Protein AF-A0AA42ZDI4-F1 (afdb_monomer_lite)

pLDDT: mean 83.87, std 12.95, range [36.19, 96.31]

Foldseek 3Di:
DCPDCPPQVADLVVLQVVLVVVLCCLLPVVLVVLLVVLVVCLVPPQLAQQPPPCLVVLLVVLVVVLVVLLVVLQVLLVVLLLAQQDQDPVCLRVSSSVSSNVSSVVSSNSLSVQLVSLNVSCNNGVDSVSSCVSSVSSVVSSVSSRDDPVNVSVSSVVNVVCVVVPVHHDD

Sequence (171 aa):
MSLFSDDFGVDLHRILAKSLYFALVVNVLLPAVGLYLCHYLATNHFPPNRIGDSANPLFYVFAVLTVAQGGLAWWYRRKLLDRPMIKSMDTIQEDLRMGLLRASRPISLLVAAISLYGYIYFALTGRFRATLILVVFSFVAYQVVRPRLGSLGKLVKRQKQMAELGEPKQD

Radius of gyration: 20.03 Å; chains: 1; bounding box: 54×24×55 Å

Structure (mmCIF, N/CA/C/O backbone):
data_AF-A0AA42ZDI4-F1
#
_entry.id   AF-A0AA42ZDI4-F1
#
loop_
_atom_site.group_PDB
_atom_site.id
_atom_site.type_symbol
_atom_site.label_atom_id
_atom_site.label_alt_id
_atom_site.label_comp_id
_atom_site.label_asym_id
_atom_site.label_entity_id
_atom_site.label_seq_id
_atom_site.pdbx_PDB_ins_code
_atom_site.Cartn_x
_atom_site.Cartn_y
_atom_site.Cartn_z
_atom_site.occupancy
_atom_site.B_iso_or_equiv
_atom_site.auth_seq_id
_atom_site.auth_comp_id
_atom_site.auth_asym_id
_atom_site.auth_atom_id
_atom_site.pdbx_PDB_model_num
ATOM 1 N N . MET A 1 1 ? -32.726 2.394 4.699 1.00 36.88 1 MET A N 1
ATOM 2 C CA . MET A 1 1 ? -32.529 0.933 4.813 1.00 36.88 1 MET A CA 1
ATOM 3 C C . MET A 1 1 ? -31.269 0.691 5.637 1.00 36.88 1 MET A C 1
ATOM 5 O O . MET A 1 1 ? -30.170 0.636 5.101 1.00 36.88 1 MET A O 1
ATOM 9 N N . SER A 1 2 ? -31.434 0.702 6.958 1.00 36.19 2 SER A N 1
ATOM 10 C CA . SER A 1 2 ? -30.388 0.773 7.982 1.00 36.19 2 SER A CA 1
ATOM 11 C C . SER A 1 2 ? -30.294 -0.553 8.741 1.00 36.19 2 SER A C 1
ATOM 13 O O . SER A 1 2 ? -30.680 -0.664 9.892 1.00 36.19 2 SER A O 1
ATOM 15 N N . LEU A 1 3 ? -29.785 -1.600 8.093 1.00 43.31 3 LEU A N 1
ATOM 16 C CA . LEU A 1 3 ? -29.712 -2.937 8.707 1.00 43.31 3 LEU A CA 1
ATOM 17 C C . LEU A 1 3 ? -28.570 -3.110 9.732 1.00 43.31 3 LEU A C 1
ATOM 19 O O . LEU A 1 3 ? -28.368 -4.209 10.228 1.00 43.31 3 LEU A O 1
ATOM 23 N N . PHE A 1 4 ? -27.804 -2.055 10.045 1.00 49.22 4 PHE A N 1
ATOM 24 C CA . PHE A 1 4 ? -26.634 -2.147 10.935 1.00 49.22 4 PHE A CA 1
ATOM 25 C C . PHE A 1 4 ? -26.466 -0.988 11.933 1.00 49.22 4 PHE A C 1
ATOM 27 O O . PHE A 1 4 ? -25.558 -1.063 12.759 1.00 49.22 4 PHE A O 1
ATOM 34 N N . SER A 1 5 ? -27.282 0.073 11.874 1.00 48.59 5 SER A N 1
ATOM 35 C CA . SER A 1 5 ? -27.186 1.191 12.833 1.00 48.59 5 SER A CA 1
ATOM 36 C C . SER A 1 5 ? -27.857 0.882 14.169 1.00 48.59 5 SER A C 1
ATOM 38 O O . SER A 1 5 ? -27.379 1.343 15.205 1.00 48.59 5 SER A O 1
ATOM 40 N N . ASP A 1 6 ? -28.923 0.079 14.154 1.00 48.12 6 ASP A N 1
ATOM 41 C CA . ASP A 1 6 ? -29.860 0.039 15.282 1.00 48.12 6 ASP A CA 1
ATOM 42 C C . ASP A 1 6 ? -29.495 -1.007 16.345 1.00 48.12 6 ASP A C 1
ATOM 44 O O . ASP A 1 6 ? -29.760 -0.783 17.520 1.00 48.12 6 ASP A O 1
ATOM 48 N N . ASP A 1 7 ? -28.775 -2.079 15.995 1.00 53.44 7 ASP A N 1
ATOM 49 C CA . ASP A 1 7 ? -28.419 -3.140 16.960 1.00 53.44 7 ASP A CA 1
ATOM 50 C C . ASP A 1 7 ? -27.309 -2.743 17.954 1.00 53.44 7 ASP A C 1
ATOM 52 O O . ASP A 1 7 ? -27.102 -3.409 18.969 1.00 53.44 7 ASP A O 1
ATOM 56 N N . PHE A 1 8 ? -26.549 -1.677 17.674 1.00 52.28 8 PHE A N 1
ATOM 57 C CA . PHE A 1 8 ? -25.378 -1.322 18.487 1.00 52.28 8 PHE A CA 1
ATOM 58 C C . PHE A 1 8 ? -25.293 0.146 18.906 1.00 52.28 8 PHE A C 1
ATOM 60 O O . PHE A 1 8 ? -24.405 0.450 19.704 1.00 52.28 8 PHE A O 1
ATOM 67 N N . GLY A 1 9 ? -26.150 1.036 18.389 1.00 59.47 9 GLY A N 1
ATOM 68 C CA . GLY A 1 9 ? -26.081 2.482 18.652 1.00 59.47 9 GLY A CA 1
ATOM 69 C C . GLY A 1 9 ? -24.811 3.158 18.113 1.00 59.47 9 GLY A C 1
ATOM 70 O O . GLY A 1 9 ? -24.474 4.265 18.520 1.00 59.47 9 GLY A O 1
ATOM 71 N N . VAL A 1 10 ? -24.071 2.487 17.221 1.00 62.00 10 VAL A N 1
ATOM 72 C CA . VAL A 1 10 ? -22.774 2.941 16.705 1.00 62.00 10 VAL A CA 1
ATOM 73 C C . VAL A 1 10 ? -22.873 3.181 15.203 1.00 62.00 10 VAL A C 1
ATOM 75 O O . VAL A 1 10 ? -23.192 2.278 14.434 1.00 62.00 10 VAL A O 1
ATOM 78 N N . ASP A 1 11 ? -22.508 4.383 14.759 1.00 74.31 11 ASP A N 1
ATOM 79 C CA . ASP A 1 11 ? -22.409 4.704 13.334 1.00 74.31 11 ASP A CA 1
ATOM 80 C C . ASP A 1 11 ? -21.111 4.124 12.735 1.00 74.31 11 ASP A C 1
ATOM 82 O O . ASP A 1 11 ? -20.057 4.773 12.684 1.00 74.31 11 ASP A O 1
ATOM 86 N N . LEU A 1 12 ? -21.183 2.865 12.283 1.00 71.06 12 LEU A N 1
ATOM 87 C CA . LEU A 1 12 ? -20.065 2.166 11.641 1.00 71.06 12 LEU A CA 1
ATOM 88 C C . LEU A 1 12 ? -19.553 2.896 10.390 1.00 71.06 12 LEU A C 1
ATOM 90 O O . LEU A 1 12 ? -18.354 2.830 10.101 1.00 71.06 12 LEU A O 1
ATOM 94 N N . HIS A 1 13 ? -20.421 3.586 9.645 1.00 76.25 13 HIS A N 1
ATOM 95 C CA . HIS A 1 13 ? -20.027 4.283 8.421 1.00 76.25 13 HIS A CA 1
ATOM 96 C C . HIS A 1 13 ? -19.088 5.442 8.737 1.00 76.25 13 HIS A C 1
ATOM 98 O O . HIS A 1 13 ? -18.026 5.568 8.118 1.00 76.25 13 HIS A O 1
ATOM 104 N N . ARG A 1 14 ? -19.426 6.242 9.751 1.00 76.06 14 ARG A N 1
ATOM 105 C CA . ARG A 1 14 ? -18.603 7.375 10.188 1.00 76.06 14 ARG A CA 1
ATOM 106 C C . ARG A 1 14 ? -17.251 6.939 10.755 1.00 76.06 14 ARG A C 1
ATOM 108 O O . ARG A 1 14 ? -16.241 7.606 10.514 1.00 76.06 14 ARG A O 1
ATOM 115 N N . ILE A 1 15 ? -17.210 5.807 11.460 1.00 74.00 15 ILE A N 1
ATOM 116 C CA . ILE A 1 15 ? -15.964 5.215 11.973 1.00 74.00 15 ILE A CA 1
ATOM 117 C C . ILE A 1 15 ? -15.057 4.767 10.823 1.00 74.00 15 ILE A C 1
ATOM 119 O O . ILE A 1 15 ? -13.862 5.078 10.791 1.00 74.00 15 ILE A O 1
ATOM 123 N N . LEU A 1 16 ? -15.638 4.048 9.865 1.00 78.62 16 LEU A N 1
ATOM 124 C CA . LEU A 1 16 ? -14.930 3.461 8.738 1.00 78.62 16 LEU A CA 1
ATOM 125 C C . LEU A 1 16 ? -14.383 4.533 7.784 1.00 78.62 16 LEU A C 1
ATOM 127 O O . LEU A 1 16 ? -13.263 4.395 7.285 1.00 78.62 16 LEU A O 1
ATOM 131 N N . ALA A 1 17 ? -15.150 5.601 7.54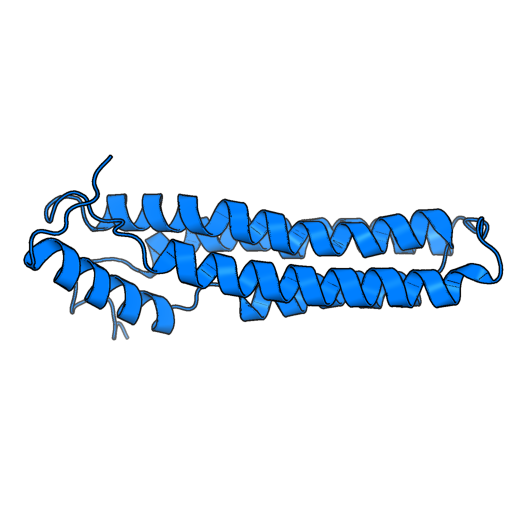8 1.00 83.12 17 ALA A N 1
ATOM 132 C CA . ALA A 1 17 ? -14.851 6.624 6.551 1.00 83.12 17 ALA A CA 1
ATOM 133 C C . ALA A 1 17 ? -13.420 7.160 6.677 1.00 83.12 17 ALA A C 1
ATOM 135 O O . ALA A 1 17 ? -12.651 7.100 5.722 1.00 83.12 17 ALA A O 1
ATOM 136 N N . LYS A 1 18 ? -13.011 7.608 7.872 1.00 82.31 18 LYS A N 1
ATOM 137 C CA . LYS A 1 18 ? -11.688 8.226 8.073 1.00 82.31 18 LYS A CA 1
ATOM 138 C C . LYS A 1 18 ? -10.532 7.256 7.794 1.00 82.31 18 LYS A C 1
ATOM 140 O O . LYS A 1 18 ? -9.531 7.656 7.204 1.00 82.31 18 LYS A O 1
ATOM 145 N N . SER A 1 19 ? -10.675 5.990 8.194 1.00 83.88 19 SER A N 1
ATOM 146 C CA . SER A 1 19 ? -9.676 4.944 7.927 1.00 83.88 19 SER A CA 1
ATOM 147 C C . SER A 1 19 ? -9.592 4.632 6.432 1.00 83.88 19 SER A C 1
ATOM 149 O O . SER A 1 19 ? -8.498 4.553 5.874 1.00 83.88 19 SER A O 1
ATOM 151 N N . LEU A 1 20 ? -10.743 4.543 5.762 1.00 85.62 20 LEU A N 1
ATOM 152 C CA . LEU A 1 20 ? -10.803 4.286 4.329 1.00 85.62 20 LEU A CA 1
ATOM 153 C C . LEU A 1 20 ? -10.257 5.425 3.480 1.00 85.62 20 LEU A C 1
ATOM 155 O O . LEU A 1 20 ? -9.537 5.142 2.530 1.00 85.62 20 LEU A O 1
ATOM 159 N N . TYR A 1 21 ? -10.573 6.682 3.800 1.00 88.25 21 TYR A N 1
ATOM 160 C CA . TYR A 1 21 ? -10.042 7.828 3.060 1.00 88.25 21 TYR A CA 1
ATOM 161 C C . TYR A 1 21 ? -8.519 7.872 3.140 1.00 88.25 21 TYR A C 1
ATOM 163 O O . TYR A 1 21 ? -7.859 8.014 2.114 1.00 88.25 21 TYR A O 1
ATOM 171 N N . PHE A 1 22 ? -7.954 7.665 4.335 1.00 88.81 22 PHE A N 1
ATOM 172 C CA . PHE A 1 22 ? -6.504 7.573 4.499 1.00 88.81 22 PHE A CA 1
ATOM 173 C C . PHE A 1 22 ? -5.914 6.447 3.646 1.00 88.81 22 PHE A C 1
ATOM 175 O O . PHE A 1 22 ? -4.980 6.666 2.876 1.00 88.81 22 PHE A O 1
ATOM 182 N N . ALA A 1 23 ? -6.483 5.246 3.749 1.00 88.88 23 ALA A N 1
ATOM 183 C CA . ALA A 1 23 ? -5.965 4.092 3.037 1.00 88.88 23 ALA A CA 1
ATOM 184 C C . ALA A 1 23 ? -6.106 4.233 1.513 1.00 88.88 23 ALA A C 1
ATOM 186 O O . ALA A 1 23 ? -5.201 3.825 0.791 1.00 88.88 23 ALA A O 1
ATOM 187 N N . LEU A 1 24 ? -7.178 4.866 1.027 1.00 91.31 24 LEU A N 1
ATOM 188 C CA . LEU A 1 24 ? -7.389 5.174 -0.388 1.00 91.31 24 LEU A CA 1
ATOM 189 C C . LEU A 1 24 ? -6.360 6.183 -0.900 1.00 91.31 24 LEU A C 1
ATOM 191 O O . LEU A 1 24 ? -5.745 5.948 -1.933 1.00 91.31 24 LEU A O 1
ATOM 195 N N . VAL A 1 25 ? -6.112 7.274 -0.175 1.00 93.25 25 VAL A N 1
ATOM 196 C CA . VAL A 1 25 ? -5.081 8.241 -0.580 1.00 93.25 25 VAL A CA 1
ATOM 197 C C . VAL A 1 25 ? -3.716 7.558 -0.672 1.00 93.25 25 VAL A C 1
ATOM 199 O O . VAL A 1 25 ? -3.016 7.696 -1.671 1.00 93.25 25 VAL A O 1
ATOM 202 N N . VAL A 1 26 ? -3.365 6.766 0.339 1.00 93.88 26 VAL A N 1
ATOM 203 C CA . VAL A 1 26 ? -2.027 6.180 0.465 1.00 93.88 26 VAL A CA 1
ATOM 204 C C . VAL A 1 26 ? -1.794 4.986 -0.466 1.00 93.88 26 VAL A C 1
ATOM 206 O O . VAL A 1 26 ? -0.700 4.846 -0.998 1.00 93.88 26 VAL A O 1
ATOM 209 N N . ASN A 1 27 ? -2.800 4.137 -0.693 1.00 94.25 27 ASN A N 1
ATOM 210 C CA . ASN A 1 27 ? -2.656 2.904 -1.483 1.00 94.25 27 ASN A CA 1
ATOM 211 C C . ASN A 1 27 ? -3.225 3.002 -2.897 1.00 94.25 27 ASN A C 1
ATOM 213 O O . ASN A 1 27 ? -2.998 2.091 -3.688 1.00 94.25 27 ASN A O 1
ATOM 217 N N . VAL A 1 28 ? -3.982 4.058 -3.207 1.00 93.19 28 VAL A N 1
ATOM 218 C CA . VAL A 1 28 ? -4.603 4.231 -4.526 1.00 93.19 28 VAL A CA 1
ATOM 219 C C . VAL A 1 28 ? -4.122 5.507 -5.192 1.00 93.19 28 VAL A C 1
ATOM 221 O O . VAL A 1 28 ? -3.497 5.441 -6.247 1.00 93.19 28 VAL A O 1
ATOM 224 N N . LEU A 1 29 ? -4.374 6.662 -4.572 1.00 95.25 29 LEU A N 1
ATOM 225 C CA . LEU A 1 29 ? -4.079 7.951 -5.196 1.00 95.25 29 LEU A CA 1
ATOM 226 C C . LEU A 1 29 ? -2.571 8.173 -5.357 1.00 95.25 29 LEU A C 1
ATOM 228 O O . LEU A 1 29 ? -2.118 8.467 -6.460 1.00 95.25 29 LEU A O 1
ATOM 232 N N . LEU A 1 30 ? -1.791 7.988 -4.286 1.00 94.81 30 LEU A N 1
ATOM 233 C CA . LEU A 1 30 ? -0.335 8.134 -4.336 1.00 94.81 30 LEU A CA 1
ATOM 234 C C . LEU A 1 30 ? 0.295 7.178 -5.365 1.00 94.81 30 LEU A C 1
ATOM 236 O O . LEU A 1 30 ? 1.057 7.657 -6.208 1.00 94.81 30 LEU A O 1
ATOM 240 N N . PRO A 1 31 ? -0.046 5.872 -5.390 1.00 95.44 31 PRO A N 1
ATOM 241 C CA . PRO A 1 31 ? 0.500 4.995 -6.408 1.00 95.44 31 PRO A CA 1
ATOM 242 C C . PRO A 1 31 ? 0.060 5.318 -7.840 1.00 95.44 31 PRO A C 1
ATOM 244 O O . PRO A 1 31 ? 0.845 5.185 -8.773 1.00 95.44 31 PRO A O 1
ATOM 247 N N . ALA A 1 32 ? -1.175 5.782 -8.036 1.00 95.69 32 ALA A N 1
ATOM 248 C CA . ALA A 1 32 ? -1.641 6.207 -9.354 1.00 95.69 32 ALA A CA 1
ATOM 249 C C . ALA A 1 32 ? -0.852 7.419 -9.874 1.00 95.69 32 ALA A C 1
ATOM 251 O O . ALA A 1 32 ? -0.429 7.424 -11.029 1.00 95.69 32 ALA A O 1
ATOM 252 N N . VAL A 1 33 ? -0.593 8.411 -9.014 1.00 96.31 33 VAL A N 1
ATOM 253 C CA . VAL A 1 33 ? 0.255 9.565 -9.354 1.00 96.31 33 VAL A CA 1
ATOM 254 C C . VAL A 1 33 ? 1.681 9.109 -9.674 1.00 96.31 33 VAL A C 1
ATOM 256 O O . VAL A 1 33 ? 2.244 9.532 -10.680 1.00 96.31 33 VAL A O 1
ATOM 259 N N . GLY A 1 34 ? 2.251 8.197 -8.879 1.00 95.19 34 GLY A N 1
ATOM 260 C CA . GLY A 1 34 ? 3.574 7.625 -9.144 1.00 95.19 34 GLY A CA 1
ATOM 261 C C . GLY A 1 34 ? 3.652 6.901 -10.492 1.00 95.19 34 GLY A C 1
ATOM 262 O O . GLY A 1 34 ? 4.576 7.135 -11.269 1.00 95.19 34 GLY A O 1
ATOM 263 N N . LEU A 1 35 ? 2.650 6.082 -10.821 1.00 95.94 35 LEU A N 1
ATOM 264 C CA . LEU A 1 35 ? 2.555 5.423 -12.126 1.00 95.94 35 LEU A CA 1
ATOM 265 C C . LEU A 1 35 ? 2.422 6.414 -13.276 1.00 95.94 35 LEU A C 1
ATOM 267 O O . LEU A 1 35 ? 3.059 6.216 -14.308 1.00 95.94 35 LEU A O 1
ATOM 271 N N . TYR A 1 36 ? 1.623 7.467 -13.108 1.00 95.88 36 TYR A N 1
ATOM 272 C CA . TYR A 1 36 ? 1.505 8.523 -14.107 1.00 95.88 36 TYR A CA 1
ATOM 273 C C . TYR A 1 36 ? 2.861 9.187 -14.371 1.00 95.88 36 TYR A C 1
ATOM 275 O O . TYR A 1 36 ? 3.241 9.353 -15.527 1.00 95.88 36 TYR A O 1
ATOM 283 N N . LEU A 1 37 ? 3.636 9.482 -13.322 1.00 94.56 37 LEU A N 1
ATOM 284 C CA . LEU A 1 37 ? 4.992 10.015 -13.466 1.00 94.56 37 LEU A CA 1
ATOM 285 C C . LEU A 1 37 ? 5.921 9.028 -14.184 1.00 94.56 37 LEU A C 1
ATOM 287 O O . LEU A 1 37 ? 6.633 9.429 -15.100 1.00 94.56 37 LEU A O 1
ATOM 291 N N . CYS A 1 38 ? 5.891 7.737 -13.836 1.00 93.81 38 CYS A N 1
ATOM 292 C CA . CYS A 1 38 ? 6.664 6.719 -14.552 1.00 93.81 38 CYS A CA 1
ATOM 293 C C . CYS A 1 38 ? 6.263 6.621 -16.029 1.00 93.81 38 CYS A C 1
ATOM 295 O O . CYS A 1 38 ? 7.130 6.477 -16.885 1.00 93.81 38 CYS A O 1
ATOM 297 N N . HIS A 1 39 ? 4.970 6.719 -16.337 1.00 93.94 39 HIS A N 1
ATOM 298 C CA . HIS A 1 39 ? 4.475 6.701 -17.709 1.00 93.94 39 HIS A CA 1
ATOM 299 C C . HIS A 1 39 ? 4.941 7.933 -18.489 1.00 93.94 39 HIS A C 1
ATOM 301 O O . HIS A 1 39 ? 5.498 7.800 -19.575 1.00 93.94 39 HIS A O 1
ATOM 307 N N . TYR A 1 40 ? 4.770 9.124 -17.912 1.00 93.94 40 TYR A N 1
ATOM 308 C CA . TYR A 1 40 ? 5.228 10.379 -18.500 1.00 93.94 40 TYR A CA 1
ATOM 309 C C . TYR A 1 40 ? 6.732 10.347 -18.777 1.00 93.94 40 TYR A C 1
ATOM 311 O O . TYR A 1 40 ? 7.171 10.742 -19.857 1.00 93.94 40 TYR A O 1
ATOM 319 N N . LEU A 1 41 ? 7.515 9.847 -17.815 1.00 92.19 41 LEU A N 1
ATOM 320 C CA . LEU A 1 41 ? 8.948 9.675 -17.985 1.00 92.19 41 LEU A CA 1
ATOM 321 C C . LEU A 1 41 ? 9.245 8.676 -19.091 1.00 92.19 41 LEU A C 1
ATOM 323 O O . LEU A 1 41 ? 10.002 9.047 -19.961 1.00 92.19 41 LEU A O 1
ATOM 327 N N . ALA A 1 42 ? 8.627 7.493 -19.117 1.00 89.25 42 ALA A N 1
ATOM 328 C CA . ALA A 1 42 ? 8.867 6.478 -20.147 1.00 89.25 42 ALA A CA 1
ATOM 329 C C . ALA A 1 42 ? 8.554 6.951 -21.578 1.00 89.25 42 ALA A C 1
ATOM 331 O O . ALA A 1 42 ? 9.160 6.457 -22.525 1.00 89.25 42 ALA A O 1
ATOM 332 N N . THR A 1 43 ? 7.595 7.867 -21.738 1.00 88.44 43 THR A N 1
ATOM 333 C CA . THR A 1 43 ? 7.190 8.398 -23.048 1.00 88.44 43 THR A CA 1
ATOM 334 C C . THR A 1 43 ? 8.076 9.558 -23.502 1.00 88.44 43 THR A C 1
ATOM 336 O O . THR A 1 43 ? 8.426 9.633 -24.675 1.00 88.44 43 THR A O 1
ATOM 339 N N . ASN A 1 44 ? 8.444 10.466 -22.591 1.00 87.44 44 ASN A N 1
ATOM 340 C CA . ASN A 1 44 ? 9.182 11.689 -22.940 1.00 87.44 44 ASN A CA 1
ATOM 341 C C . ASN A 1 44 ? 10.699 11.565 -22.768 1.00 87.44 44 ASN A C 1
ATOM 343 O O . ASN A 1 44 ? 11.452 12.364 -23.313 1.00 87.44 44 ASN A O 1
ATOM 347 N N . HIS A 1 45 ? 11.153 10.600 -21.976 1.00 76.69 45 HIS A N 1
ATOM 348 C CA . HIS A 1 45 ? 12.554 10.297 -21.732 1.00 76.69 45 HIS A CA 1
ATOM 349 C C . HIS A 1 45 ? 12.726 8.778 -21.863 1.00 76.69 45 HIS A C 1
ATOM 351 O O . HIS A 1 45 ? 11.898 8.008 -21.400 1.00 76.69 45 HIS A O 1
ATOM 357 N N . PHE A 1 46 ? 13.803 8.299 -22.478 1.00 69.56 46 PHE A N 1
ATOM 358 C CA . PHE A 1 46 ? 14.129 6.873 -22.409 1.00 69.56 46 PHE A CA 1
ATOM 359 C C . PHE A 1 46 ? 15.048 6.656 -21.204 1.00 69.56 46 PHE A C 1
ATOM 361 O O . PHE A 1 46 ? 16.258 6.840 -21.350 1.00 69.56 46 PHE A O 1
ATOM 368 N N . PRO A 1 47 ? 14.533 6.321 -19.998 1.00 74.69 47 PRO A N 1
ATOM 369 C CA . PRO A 1 47 ? 15.403 5.950 -18.894 1.00 74.69 47 PRO A CA 1
ATOM 370 C C . PRO A 1 47 ? 16.242 4.741 -19.333 1.00 74.69 47 PRO A C 1
ATOM 372 O O . PRO A 1 47 ? 15.675 3.699 -19.676 1.00 74.69 47 PRO A O 1
ATOM 375 N N . PRO A 1 48 ? 17.580 4.864 -19.371 1.00 78.25 48 PRO A N 1
ATOM 376 C CA . PRO A 1 48 ? 18.431 3.785 -19.841 1.00 78.25 48 PRO A CA 1
ATOM 377 C C . PRO A 1 48 ? 18.330 2.599 -18.882 1.00 78.25 48 PRO A C 1
ATOM 379 O O . PRO A 1 48 ? 18.305 2.776 -17.662 1.00 78.25 48 PRO A O 1
ATOM 382 N N . ASN A 1 49 ? 18.299 1.382 -19.426 1.00 84.38 49 ASN A N 1
ATOM 383 C CA . ASN A 1 49 ? 18.350 0.171 -18.614 1.00 84.38 49 ASN A CA 1
ATOM 384 C C . ASN A 1 49 ? 19.744 0.041 -17.984 1.00 84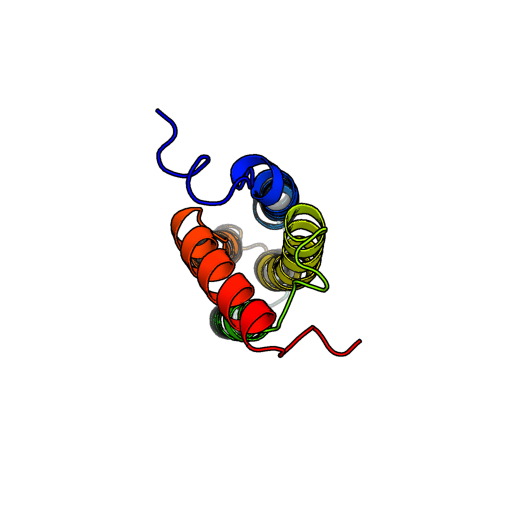.38 49 ASN A C 1
ATOM 386 O O . ASN A 1 49 ? 20.685 -0.404 -18.639 1.00 84.38 49 ASN A O 1
ATOM 390 N N . ARG A 1 50 ? 19.871 0.414 -16.707 1.00 85.38 50 ARG A N 1
ATOM 391 C CA . ARG A 1 50 ? 21.160 0.441 -15.997 1.00 85.38 50 ARG A CA 1
ATOM 392 C C . ARG A 1 50 ? 21.674 -0.945 -15.624 1.00 85.38 50 ARG A C 1
ATOM 394 O O . ARG A 1 50 ? 22.845 -1.077 -15.297 1.00 85.38 50 ARG A O 1
ATOM 401 N N . ILE A 1 51 ? 20.807 -1.958 -15.639 1.00 86.62 51 ILE A N 1
ATOM 402 C CA . ILE A 1 51 ? 21.129 -3.307 -15.148 1.00 86.62 51 ILE A CA 1
ATOM 403 C C . ILE A 1 51 ? 21.169 -4.351 -16.277 1.00 86.62 51 ILE A C 1
ATOM 405 O O . ILE A 1 51 ? 21.409 -5.529 -16.019 1.00 86.62 51 ILE A O 1
ATOM 409 N N . GLY A 1 52 ? 20.945 -3.939 -17.530 1.00 87.56 52 GLY A N 1
ATOM 410 C CA . GLY A 1 52 ? 21.057 -4.815 -18.698 1.00 87.56 52 GLY A CA 1
ATOM 411 C C . GLY A 1 52 ? 20.202 -6.081 -18.568 1.00 87.56 52 GLY A C 1
ATOM 412 O O . GLY A 1 52 ? 18.988 -6.002 -18.340 1.00 87.56 52 GLY A O 1
ATOM 413 N N . ASP A 1 53 ? 20.848 -7.239 -18.683 1.00 87.88 53 ASP A N 1
ATOM 414 C CA . ASP A 1 53 ? 20.208 -8.561 -18.689 1.00 87.88 53 ASP A CA 1
ATOM 415 C C . ASP A 1 53 ? 19.641 -8.976 -17.324 1.00 87.88 53 ASP A C 1
ATOM 417 O O . ASP A 1 53 ? 18.663 -9.727 -17.240 1.00 87.88 53 ASP A O 1
ATOM 421 N N . SER A 1 54 ? 20.163 -8.403 -16.237 1.00 90.69 54 SER A N 1
ATOM 422 C CA . SER A 1 54 ? 19.692 -8.676 -14.874 1.00 90.69 54 SER A CA 1
ATOM 423 C C . SER A 1 54 ? 18.321 -8.055 -14.566 1.00 90.69 54 SER A C 1
ATOM 425 O O . SER A 1 54 ? 17.751 -8.298 -13.502 1.00 90.69 54 SER A O 1
ATOM 427 N N . ALA A 1 55 ? 17.731 -7.296 -15.496 1.00 89.44 55 ALA A N 1
ATOM 428 C CA . ALA A 1 55 ? 16.389 -6.733 -15.344 1.00 89.44 55 ALA A CA 1
ATOM 429 C C . ALA A 1 55 ? 15.291 -7.806 -15.181 1.00 89.44 55 ALA A C 1
ATOM 431 O O . ALA A 1 55 ? 14.286 -7.557 -14.511 1.00 89.44 55 ALA A O 1
ATOM 432 N N . ASN A 1 56 ? 15.463 -8.991 -15.779 1.00 91.88 56 ASN A N 1
ATOM 433 C CA . ASN A 1 56 ? 14.527 -10.113 -15.641 1.00 91.88 56 ASN A CA 1
ATOM 434 C C . ASN A 1 56 ? 14.601 -10.780 -14.255 1.00 91.88 56 ASN A C 1
ATOM 436 O O . ASN A 1 56 ? 13.572 -10.827 -13.580 1.00 91.88 56 ASN A O 1
ATOM 440 N N . PRO A 1 57 ? 15.766 -11.265 -13.777 1.00 93.88 57 PRO A N 1
ATOM 441 C CA . PRO A 1 57 ? 15.855 -11.855 -12.442 1.00 93.88 57 PRO A CA 1
ATOM 442 C C . PRO A 1 57 ? 15.479 -10.856 -11.341 1.00 93.88 57 PRO A C 1
ATOM 444 O O . PRO A 1 57 ? 14.783 -11.229 -10.398 1.00 93.88 57 PRO A O 1
ATOM 447 N N . LEU A 1 58 ? 15.832 -9.572 -11.488 1.00 93.12 58 LEU A N 1
ATOM 448 C CA . LEU A 1 58 ? 15.450 -8.540 -10.520 1.00 93.12 58 LEU A CA 1
ATOM 449 C C . LEU A 1 58 ? 13.927 -8.374 -10.397 1.00 93.12 58 LEU A C 1
ATOM 451 O O . LEU A 1 58 ? 13.418 -8.167 -9.296 1.00 93.12 58 LEU A O 1
ATOM 455 N N . PHE A 1 59 ? 13.189 -8.498 -11.506 1.00 94.12 59 PHE A N 1
ATOM 456 C CA . PHE A 1 59 ? 11.728 -8.457 -11.471 1.00 94.12 59 PHE A CA 1
ATOM 457 C C . PHE A 1 59 ? 11.162 -9.575 -10.591 1.00 94.12 59 PHE A C 1
ATOM 459 O O . PHE A 1 59 ? 10.309 -9.310 -9.747 1.00 94.12 59 PHE A O 1
ATOM 466 N N . TYR A 1 60 ? 11.661 -10.805 -10.743 1.00 95.00 60 TYR A N 1
ATOM 467 C CA . TYR A 1 60 ? 11.208 -11.938 -9.935 1.00 95.00 60 TYR A CA 1
ATOM 468 C C . TYR A 1 60 ? 11.548 -11.767 -8.453 1.00 95.00 60 TYR A C 1
ATOM 470 O O . TYR A 1 60 ? 10.715 -12.081 -7.606 1.00 95.00 60 TYR A O 1
ATOM 478 N N . VAL A 1 61 ? 12.715 -11.200 -8.130 1.00 95.62 61 VAL A N 1
ATOM 479 C CA . VAL A 1 61 ? 13.071 -10.857 -6.744 1.00 95.62 61 VAL A CA 1
ATOM 480 C C . VAL A 1 61 ? 12.046 -9.885 -6.152 1.00 95.62 61 VAL A C 1
ATOM 482 O O . VAL A 1 61 ? 11.490 -10.150 -5.086 1.00 95.62 61 VAL A O 1
ATOM 485 N N . PHE A 1 62 ? 11.724 -8.796 -6.856 1.00 95.75 62 PHE A N 1
ATOM 486 C CA . PHE A 1 62 ? 10.711 -7.848 -6.383 1.00 95.75 62 PHE A CA 1
ATOM 487 C C . PHE A 1 62 ? 9.303 -8.434 -6.345 1.00 95.75 62 PHE A C 1
ATOM 489 O O . PHE A 1 62 ? 8.546 -8.106 -5.433 1.00 95.75 62 PHE A O 1
ATOM 496 N N . ALA A 1 63 ? 8.949 -9.322 -7.272 1.00 93.88 63 ALA A N 1
ATOM 497 C CA . ALA A 1 63 ? 7.671 -10.021 -7.249 1.00 93.88 63 ALA A CA 1
ATOM 498 C C . ALA A 1 63 ? 7.537 -10.907 -5.997 1.00 93.88 63 ALA A C 1
ATOM 500 O O . ALA A 1 63 ? 6.523 -10.836 -5.303 1.00 93.88 63 ALA A O 1
ATOM 501 N N . VAL A 1 64 ? 8.571 -11.679 -5.647 1.00 96.19 64 VAL A N 1
ATOM 502 C CA . VAL A 1 64 ? 8.578 -12.510 -4.429 1.00 96.19 64 VAL A CA 1
ATOM 503 C C . VAL A 1 64 ? 8.482 -11.645 -3.172 1.00 96.19 64 VAL A C 1
ATOM 505 O O . VAL A 1 64 ? 7.657 -11.924 -2.302 1.00 96.19 64 VAL A O 1
ATOM 508 N N . LEU A 1 65 ? 9.261 -10.561 -3.093 1.00 94.94 65 LEU A N 1
ATOM 509 C CA . LEU A 1 65 ? 9.205 -9.619 -1.967 1.00 94.94 65 LEU A CA 1
ATOM 510 C C . LEU A 1 65 ? 7.820 -8.979 -1.822 1.00 94.94 65 LEU A C 1
ATOM 512 O O . LEU A 1 65 ? 7.296 -8.865 -0.717 1.00 94.94 65 LEU A O 1
ATOM 516 N N . THR A 1 66 ? 7.198 -8.631 -2.944 1.00 93.75 66 THR A N 1
ATOM 517 C CA . THR A 1 66 ? 5.853 -8.058 -3.010 1.00 93.75 66 THR A CA 1
ATOM 518 C C . THR A 1 66 ? 4.797 -9.025 -2.463 1.00 93.75 66 THR A C 1
ATOM 520 O O . THR A 1 66 ? 3.962 -8.640 -1.640 1.00 93.75 66 THR A O 1
ATOM 523 N N . VAL A 1 67 ? 4.856 -10.300 -2.860 1.00 94.56 67 VAL A N 1
ATOM 524 C CA . VAL A 1 67 ? 3.959 -11.348 -2.348 1.00 94.56 67 VAL A CA 1
ATOM 525 C C . VAL A 1 67 ? 4.190 -11.582 -0.853 1.00 94.56 67 VAL A C 1
ATOM 527 O O . VAL A 1 67 ? 3.228 -11.609 -0.082 1.00 94.56 67 VAL A O 1
ATOM 530 N N . ALA A 1 68 ? 5.450 -11.690 -0.421 1.00 95.19 68 ALA A N 1
ATOM 531 C CA . ALA A 1 68 ? 5.804 -11.881 0.984 1.00 95.19 68 ALA A CA 1
ATOM 532 C C . ALA A 1 68 ? 5.311 -10.716 1.860 1.00 95.19 68 ALA A C 1
ATOM 534 O O . ALA A 1 68 ? 4.686 -10.936 2.899 1.00 95.19 68 ALA A O 1
ATOM 535 N N . GLN A 1 69 ? 5.509 -9.474 1.414 1.00 94.62 69 GLN A N 1
ATOM 536 C CA . GLN A 1 69 ? 5.050 -8.282 2.123 1.00 94.62 69 GLN A CA 1
ATOM 537 C C . GLN A 1 69 ? 3.518 -8.187 2.164 1.00 94.62 69 GLN A C 1
ATOM 539 O O . GLN A 1 69 ? 2.959 -7.822 3.199 1.00 94.62 69 GLN A O 1
ATOM 544 N N . GLY A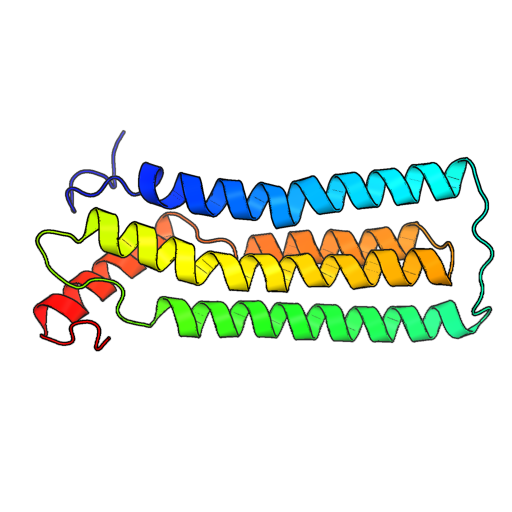 1 70 ? 2.822 -8.581 1.092 1.00 92.75 70 GLY A N 1
ATOM 545 C CA . GLY A 1 70 ? 1.362 -8.704 1.089 1.00 92.75 70 GLY A CA 1
ATOM 546 C C . GLY A 1 70 ? 0.853 -9.726 2.114 1.00 92.75 70 GLY A C 1
ATOM 547 O O . GLY A 1 70 ? -0.086 -9.443 2.863 1.00 92.75 70 GLY A O 1
ATOM 548 N N . GLY A 1 71 ? 1.515 -10.884 2.213 1.00 93.69 71 GLY A N 1
ATOM 549 C CA . GLY A 1 71 ? 1.230 -11.897 3.233 1.00 93.69 71 GLY A CA 1
ATOM 550 C C . GLY A 1 71 ? 1.458 -11.384 4.658 1.00 93.69 71 GLY A C 1
ATOM 551 O O . GLY A 1 71 ? 0.594 -11.547 5.524 1.00 93.69 71 GLY A O 1
ATOM 552 N N . LEU A 1 72 ? 2.572 -10.682 4.890 1.00 93.62 72 LEU A N 1
ATOM 553 C CA . LEU A 1 72 ? 2.869 -10.029 6.168 1.00 93.62 72 LEU A CA 1
ATOM 554 C C . LEU A 1 72 ? 1.822 -8.968 6.529 1.00 93.62 72 LEU A C 1
ATOM 556 O O . LEU A 1 72 ? 1.374 -8.931 7.674 1.00 93.62 72 LEU A O 1
ATOM 560 N N . ALA A 1 73 ? 1.377 -8.148 5.570 1.00 92.50 73 ALA A N 1
ATOM 561 C CA . ALA A 1 73 ? 0.321 -7.154 5.778 1.00 92.50 73 ALA A CA 1
ATOM 562 C C . ALA A 1 73 ? -0.980 -7.800 6.266 1.00 92.50 73 ALA A C 1
ATOM 564 O O . ALA A 1 73 ? -1.621 -7.324 7.208 1.00 92.50 73 ALA A O 1
ATOM 565 N N . TRP A 1 74 ? -1.362 -8.905 5.625 1.00 91.69 74 TRP A N 1
ATOM 566 C CA . TRP A 1 74 ? -2.561 -9.654 5.967 1.00 91.69 74 TRP A CA 1
ATOM 567 C C . TRP A 1 74 ? -2.464 -10.299 7.355 1.00 91.69 74 TRP A C 1
ATOM 569 O O . TRP A 1 74 ? -3.393 -10.174 8.159 1.00 91.69 74 TRP A O 1
ATOM 579 N N . TRP A 1 75 ? -1.328 -10.922 7.674 1.00 91.75 75 TRP A N 1
ATOM 580 C CA . TRP A 1 75 ? -1.086 -11.496 8.998 1.00 91.75 75 TRP A CA 1
ATOM 581 C C . TRP A 1 75 ? -1.086 -10.426 10.097 1.00 91.75 75 TRP A C 1
ATOM 583 O O . TRP A 1 75 ? -1.767 -10.567 11.117 1.00 91.75 75 TRP A O 1
ATOM 593 N N . TYR A 1 76 ? -0.388 -9.313 9.868 1.00 90.31 76 TYR A N 1
ATOM 594 C CA . TYR A 1 76 ? -0.292 -8.213 10.823 1.00 90.31 76 TYR A CA 1
ATOM 595 C C . TYR A 1 76 ? -1.649 -7.551 11.075 1.00 90.31 76 TYR A C 1
ATOM 597 O O . TYR A 1 76 ? -1.985 -7.230 12.216 1.00 90.31 76 TYR A O 1
ATOM 605 N N . ARG A 1 77 ? -2.485 -7.437 10.033 1.00 89.00 77 ARG A N 1
ATOM 606 C CA . ARG A 1 77 ? -3.879 -7.008 10.175 1.00 89.00 77 ARG A CA 1
ATOM 607 C C . ARG A 1 77 ? -4.645 -7.877 11.156 1.00 89.00 77 ARG A C 1
ATOM 609 O O . ARG A 1 77 ? -5.327 -7.334 12.020 1.00 89.00 77 ARG A O 1
ATOM 616 N N . ARG A 1 78 ? -4.571 -9.201 11.006 1.00 86.75 78 ARG A N 1
ATOM 617 C CA . ARG A 1 78 ? -5.285 -10.132 11.887 1.00 86.75 78 ARG A CA 1
ATOM 618 C C . ARG A 1 78 ? -4.852 -9.919 13.337 1.00 86.75 78 ARG A C 1
ATOM 620 O O . ARG A 1 78 ? -5.689 -9.642 14.186 1.00 86.75 78 ARG A O 1
ATOM 627 N N . LYS A 1 79 ? -3.537 -9.882 13.571 1.00 87.19 79 LYS A N 1
ATOM 628 C CA . LYS A 1 79 ? -2.951 -9.651 14.897 1.00 87.19 79 LYS A CA 1
ATOM 629 C C . LYS A 1 79 ? -3.383 -8.325 15.537 1.00 87.19 79 LYS A C 1
ATOM 631 O O . LYS A 1 79 ? -3.590 -8.279 16.743 1.00 87.19 79 LYS A O 1
ATOM 636 N N . LEU A 1 80 ? -3.489 -7.241 14.764 1.00 85.06 80 LEU A N 1
ATOM 637 C CA . LEU A 1 80 ? -3.884 -5.928 15.288 1.00 85.06 80 LEU A CA 1
ATOM 638 C C . LEU A 1 80 ? -5.386 -5.805 15.557 1.00 85.06 80 LEU A C 1
ATOM 640 O O . LEU A 1 80 ? -5.771 -5.105 16.489 1.00 85.06 80 LEU A O 1
ATOM 644 N N . LEU A 1 81 ? -6.226 -6.454 14.747 1.00 82.19 81 LEU A N 1
ATOM 645 C CA . LEU A 1 81 ? -7.680 -6.440 14.927 1.00 82.19 81 LEU A CA 1
ATOM 646 C C . LEU A 1 81 ? -8.143 -7.333 16.086 1.00 82.19 81 LEU A C 1
ATOM 648 O O . LEU A 1 81 ? -9.200 -7.080 16.655 1.00 82.19 81 LEU A O 1
ATOM 652 N N . ASP A 1 82 ? -7.346 -8.333 16.458 1.00 80.12 82 ASP A N 1
ATOM 653 C CA . ASP A 1 82 ? -7.638 -9.212 17.594 1.00 80.12 82 ASP A CA 1
ATOM 654 C C . ASP A 1 82 ? -7.280 -8.579 18.960 1.00 80.12 82 ASP A C 1
ATOM 656 O O . ASP A 1 82 ? -7.577 -9.163 19.995 1.00 80.12 82 ASP A O 1
ATOM 660 N N . ARG A 1 83 ? -6.669 -7.382 18.999 1.00 81.06 83 ARG A N 1
ATOM 661 C CA . ARG A 1 83 ? -6.352 -6.677 20.258 1.00 81.06 83 ARG A CA 1
ATOM 662 C C . ARG A 1 83 ? -7.554 -5.890 20.796 1.00 81.06 83 ARG A C 1
ATOM 664 O O . ARG A 1 83 ? -8.276 -5.302 19.987 1.00 81.06 83 ARG A O 1
ATOM 671 N N . PRO A 1 84 ? -7.736 -5.788 22.127 1.00 75.25 84 PRO A N 1
ATOM 672 C CA . PRO A 1 84 ? -8.802 -4.983 22.716 1.00 75.25 84 PRO A CA 1
ATOM 673 C C . PRO A 1 84 ? -8.612 -3.497 22.378 1.00 75.25 84 PRO A C 1
ATOM 675 O O . PRO A 1 84 ? -7.541 -2.912 22.570 1.00 75.25 84 PRO A O 1
ATOM 678 N N . MET A 1 85 ? -9.655 -2.889 21.817 1.00 80.69 85 MET A N 1
ATOM 679 C CA . MET A 1 85 ? -9.671 -1.489 21.381 1.00 80.69 85 MET A CA 1
ATOM 680 C C . MET A 1 85 ? -10.523 -0.600 22.285 1.00 80.69 85 MET A C 1
ATOM 682 O O . MET A 1 85 ? -10.258 0.598 22.334 1.00 80.69 85 MET A O 1
ATOM 686 N N . ILE A 1 86 ? -11.503 -1.177 22.983 1.00 76.56 86 ILE A N 1
ATOM 687 C CA . ILE A 1 86 ? -12.461 -0.481 23.851 1.00 76.56 86 ILE A CA 1
ATOM 688 C C . ILE A 1 86 ? -11.876 -0.356 25.264 1.00 76.56 86 ILE A C 1
ATOM 690 O O . ILE A 1 86 ? -11.376 -1.344 25.803 1.00 76.56 86 ILE A O 1
ATOM 694 N N . LYS A 1 87 ? -11.927 0.848 25.854 1.00 70.19 87 LYS A N 1
ATOM 695 C CA . LYS A 1 87 ? -11.536 1.077 27.256 1.00 70.19 87 LYS A CA 1
ATOM 696 C C . LYS A 1 87 ? -12.736 1.073 28.201 1.00 70.19 87 LYS A C 1
ATOM 698 O O . LYS A 1 87 ? -12.642 0.510 29.284 1.00 70.19 87 LYS A O 1
ATOM 703 N N . SER A 1 88 ? -13.844 1.687 27.789 1.00 69.06 88 SER A N 1
ATOM 704 C CA . SER A 1 88 ? -15.092 1.756 28.558 1.00 69.06 88 SER A CA 1
ATOM 705 C C . SER A 1 88 ? -16.312 1.585 27.650 1.00 69.06 88 SER A C 1
ATOM 707 O O . SER A 1 88 ? -16.273 1.922 26.463 1.00 69.06 88 SER A O 1
ATOM 709 N N . MET A 1 89 ? -17.409 1.085 28.226 1.00 70.69 89 MET A N 1
ATOM 710 C CA . MET A 1 89 ? -18.713 0.996 27.561 1.00 70.69 89 MET A CA 1
ATOM 711 C C . MET A 1 89 ? -19.294 2.376 27.213 1.00 70.69 89 MET A C 1
ATOM 713 O O . MET A 1 89 ? -20.022 2.502 26.230 1.00 70.69 89 MET A O 1
ATOM 717 N N . ASP A 1 90 ? -18.897 3.423 27.938 1.00 70.31 90 ASP A N 1
ATOM 718 C CA . ASP A 1 90 ? -19.360 4.793 27.687 1.00 70.31 90 ASP A CA 1
ATOM 719 C C . ASP A 1 90 ? -18.668 5.444 26.474 1.00 70.31 90 ASP A C 1
ATOM 721 O O . ASP A 1 90 ? -19.203 6.366 25.859 1.00 70.31 90 ASP A O 1
ATOM 725 N N . THR A 1 91 ? -17.481 4.956 26.085 1.00 77.44 91 THR A N 1
ATOM 726 C CA . THR A 1 91 ? -16.634 5.540 25.023 1.00 77.44 91 THR A CA 1
ATOM 727 C C . THR A 1 91 ? -16.441 4.633 23.804 1.00 77.44 91 THR A C 1
ATOM 729 O O . THR A 1 91 ? -15.589 4.914 22.957 1.00 77.44 91 THR A O 1
ATOM 732 N N . ILE A 1 92 ? -17.258 3.579 23.652 1.00 75.25 92 ILE A N 1
ATOM 733 C CA . ILE A 1 92 ? -17.119 2.531 22.617 1.00 75.25 92 ILE A CA 1
ATOM 734 C C . ILE A 1 92 ? -16.888 3.104 21.218 1.00 75.25 92 ILE A C 1
ATOM 736 O O . ILE A 1 92 ? -16.002 2.645 20.499 1.00 75.25 92 ILE A O 1
ATOM 740 N N . GLN A 1 93 ? -17.689 4.089 20.805 1.00 74.81 93 GLN A N 1
ATOM 741 C CA . GLN A 1 93 ? -17.639 4.617 19.443 1.00 74.81 93 GLN A CA 1
ATOM 742 C C . GLN A 1 93 ? -16.304 5.310 19.142 1.00 74.81 93 GLN A C 1
ATOM 744 O O . GLN A 1 93 ? -15.722 5.085 18.076 1.00 74.81 93 GLN A O 1
ATOM 749 N N . GLU A 1 94 ? -15.809 6.134 20.066 1.00 80.69 94 GLU A N 1
ATOM 750 C CA . GLU A 1 94 ? -14.567 6.883 19.865 1.00 80.69 94 GLU A CA 1
ATOM 751 C C . GLU A 1 94 ? -13.338 5.983 20.054 1.00 80.69 94 GLU A C 1
ATOM 753 O O . GLU A 1 94 ? -12.406 6.044 19.248 1.00 80.69 94 GLU A O 1
ATOM 758 N N . ASP A 1 95 ? -13.371 5.064 21.021 1.00 81.19 95 ASP A N 1
ATOM 759 C CA . ASP A 1 95 ? -12.310 4.078 21.241 1.00 81.19 95 ASP A CA 1
ATOM 760 C C . ASP A 1 95 ? -12.153 3.133 20.049 1.00 81.19 95 ASP A C 1
ATOM 762 O O . ASP A 1 95 ? -11.042 2.917 19.554 1.00 81.19 95 ASP A O 1
ATOM 766 N N . LEU A 1 96 ? -13.267 2.624 19.518 1.00 79.94 96 LEU A N 1
ATOM 767 C CA . LEU A 1 96 ? -13.263 1.772 18.335 1.00 79.94 96 LEU A CA 1
ATOM 768 C C . LEU A 1 96 ? -12.756 2.538 17.110 1.00 79.94 96 LEU A C 1
ATOM 770 O O . LEU A 1 96 ? -11.975 2.006 16.321 1.00 79.94 96 LEU A O 1
ATOM 774 N N . ARG A 1 97 ? -13.151 3.806 16.957 1.00 82.44 97 ARG A N 1
ATOM 775 C CA . ARG A 1 97 ? -12.679 4.665 15.868 1.00 82.44 97 ARG A CA 1
ATOM 776 C C . ARG A 1 97 ? -11.180 4.905 15.938 1.00 82.44 97 ARG A C 1
ATOM 778 O O . ARG A 1 97 ? -10.481 4.735 14.936 1.00 82.44 97 ARG A O 1
ATOM 785 N N . MET A 1 98 ? -10.678 5.288 17.105 1.00 82.94 98 MET A N 1
ATOM 786 C CA . MET A 1 98 ? -9.260 5.552 17.320 1.00 82.94 98 MET A CA 1
ATOM 787 C C . MET A 1 98 ? -8.429 4.272 17.235 1.00 82.94 98 MET A C 1
ATOM 789 O O . MET A 1 98 ? -7.370 4.278 16.604 1.00 82.94 98 MET A O 1
ATOM 793 N N . GLY A 1 99 ? -8.918 3.163 17.790 1.00 83.19 99 GLY A N 1
ATOM 794 C CA . GLY A 1 99 ? -8.303 1.841 17.695 1.00 83.19 99 GLY A CA 1
ATOM 795 C C . GLY A 1 99 ? -8.201 1.359 16.251 1.00 83.19 99 GLY A C 1
ATOM 796 O O . GLY A 1 99 ? -7.115 0.999 15.793 1.00 83.19 99 GLY A O 1
ATOM 797 N N . LEU A 1 100 ? -9.292 1.461 15.488 1.00 84.38 100 LEU A N 1
ATOM 798 C CA . LEU A 1 100 ? -9.317 1.081 14.078 1.00 84.38 100 LEU A CA 1
ATOM 799 C C . LEU A 1 100 ? -8.386 1.959 13.235 1.00 84.38 100 LEU A C 1
ATOM 801 O O . LEU A 1 100 ? -7.681 1.454 12.361 1.00 84.38 100 LEU A O 1
ATOM 805 N N . LEU A 1 101 ? -8.333 3.267 13.497 1.00 84.94 101 LEU A N 1
ATOM 806 C CA . LEU A 1 101 ? -7.389 4.169 12.831 1.00 84.94 101 LEU A CA 1
ATOM 807 C C . LEU A 1 101 ? -5.934 3.822 13.159 1.00 84.94 101 LEU A C 1
ATOM 809 O O . LEU A 1 101 ? -5.109 3.748 12.247 1.00 84.94 101 LEU A O 1
ATOM 813 N N . ARG A 1 102 ? -5.614 3.573 14.434 1.00 85.81 102 ARG A N 1
ATOM 814 C CA . ARG A 1 102 ? -4.265 3.172 14.865 1.00 85.81 102 ARG A CA 1
ATOM 815 C C . ARG A 1 102 ? -3.847 1.835 14.265 1.00 85.81 102 ARG A C 1
ATOM 817 O O . ARG A 1 102 ? -2.696 1.704 13.874 1.00 85.81 102 ARG A O 1
ATOM 824 N N . ALA A 1 103 ? -4.766 0.879 14.143 1.00 86.38 103 ALA A N 1
ATOM 825 C CA . ALA A 1 103 ? -4.490 -0.411 13.523 1.00 86.38 103 ALA A CA 1
ATOM 826 C C . ALA A 1 103 ? -4.353 -0.304 11.994 1.00 86.38 103 ALA A C 1
ATOM 828 O O . ALA A 1 103 ? -3.437 -0.873 11.410 1.00 86.38 103 ALA A O 1
ATOM 829 N N . SER A 1 104 ? -5.236 0.446 11.330 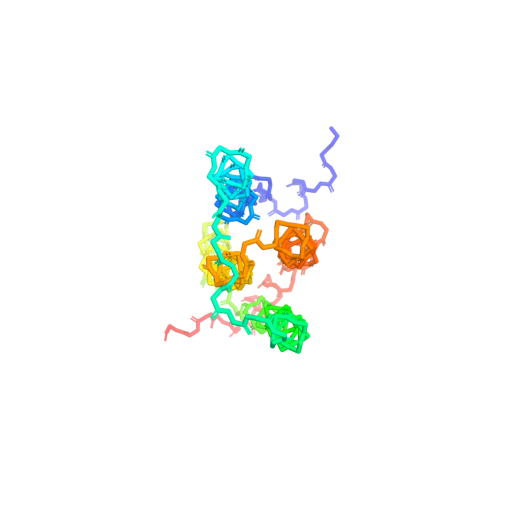1.00 85.31 104 SER A N 1
ATOM 830 C CA . SER A 1 104 ? -5.278 0.529 9.862 1.00 85.31 104 SER A CA 1
ATOM 831 C C . SER A 1 104 ? -4.138 1.338 9.246 1.00 85.31 104 SER A C 1
ATOM 833 O O . SER A 1 104 ? -3.705 1.007 8.143 1.00 85.31 104 SER A O 1
ATOM 835 N N . ARG A 1 105 ? -3.620 2.365 9.932 1.00 88.69 105 ARG A N 1
ATOM 836 C CA . ARG A 1 105 ? -2.492 3.183 9.452 1.00 88.69 105 ARG A CA 1
ATOM 837 C C . ARG A 1 105 ? -1.226 2.381 9.116 1.00 88.69 105 ARG A C 1
ATOM 839 O O . ARG A 1 105 ? -0.811 2.450 7.961 1.00 88.69 105 ARG A O 1
ATOM 846 N N . PRO A 1 106 ? -0.618 1.619 10.048 1.00 89.69 106 PRO A N 1
ATOM 847 C CA . PRO A 1 106 ? 0.612 0.880 9.768 1.00 89.69 106 PRO A CA 1
ATOM 848 C C . PRO A 1 106 ? 0.398 -0.175 8.682 1.00 89.69 106 PRO A C 1
ATOM 850 O O . PRO A 1 106 ? 1.246 -0.342 7.815 1.00 89.69 106 PRO A O 1
ATOM 853 N N . ILE A 1 107 ? -0.769 -0.821 8.668 1.00 91.06 107 ILE A N 1
ATOM 854 C CA . ILE A 1 107 ? -1.137 -1.789 7.633 1.00 91.06 107 ILE A CA 1
ATOM 855 C C . ILE A 1 107 ? -1.200 -1.112 6.256 1.00 91.06 107 ILE A C 1
ATOM 857 O O . ILE A 1 107 ? -0.650 -1.623 5.285 1.00 91.06 107 ILE A O 1
ATOM 861 N N . SER A 1 108 ? -1.842 0.054 6.174 1.00 90.31 108 SER A N 1
ATOM 862 C CA . SER A 1 108 ? -1.978 0.813 4.927 1.00 90.31 108 SER A CA 1
ATOM 863 C C . SER A 1 108 ? -0.627 1.302 4.408 1.00 90.31 108 SER A C 1
ATOM 865 O O . SER A 1 108 ? -0.421 1.318 3.202 1.00 90.31 108 SER A O 1
ATOM 867 N N . LEU A 1 109 ? 0.289 1.688 5.298 1.00 92.69 109 LEU A N 1
ATOM 868 C CA . LEU A 1 109 ? 1.649 2.083 4.925 1.00 92.69 109 LEU A CA 1
ATOM 869 C C . LEU A 1 109 ? 2.476 0.884 4.450 1.00 92.69 109 LEU A C 1
ATOM 871 O O . LEU A 1 109 ? 3.206 0.994 3.470 1.00 92.69 109 LEU A O 1
ATOM 875 N N . LEU A 1 110 ? 2.327 -0.269 5.105 1.00 93.12 110 LEU A N 1
ATOM 876 C CA . LEU A 1 110 ? 3.033 -1.494 4.737 1.00 93.12 110 LEU A CA 1
ATOM 877 C C . LEU A 1 110 ? 2.605 -1.995 3.353 1.00 93.12 110 LEU A C 1
ATOM 879 O O . LEU A 1 110 ? 3.454 -2.415 2.575 1.00 93.12 110 LEU A O 1
ATOM 883 N N . VAL A 1 111 ? 1.314 -1.907 3.020 1.00 92.88 111 VAL A N 1
ATOM 884 C CA . VAL A 1 111 ? 0.825 -2.236 1.673 1.00 92.88 111 VAL A CA 1
ATOM 885 C C . VAL A 1 111 ? 1.280 -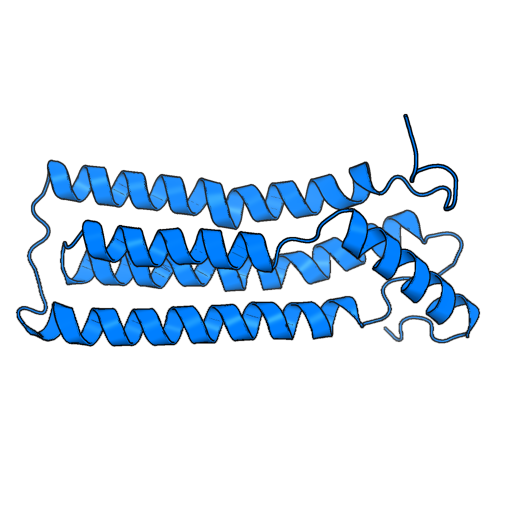1.199 0.647 1.00 92.88 111 VAL A C 1
ATOM 887 O O . VAL A 1 111 ? 1.726 -1.576 -0.433 1.00 92.88 111 VAL A O 1
ATOM 890 N N . ALA A 1 112 ? 1.254 0.093 0.975 1.00 93.62 112 ALA A N 1
ATOM 891 C CA . ALA A 1 112 ? 1.718 1.126 0.052 1.00 93.62 112 ALA A CA 1
ATOM 892 C C . ALA A 1 112 ? 3.215 0.999 -0.257 1.00 93.62 112 ALA A C 1
ATOM 894 O O . ALA A 1 112 ? 3.627 1.257 -1.388 1.00 93.62 112 ALA A O 1
ATOM 895 N N . ALA A 1 113 ? 4.021 0.527 0.698 1.00 94.94 113 ALA A N 1
ATOM 896 C CA . ALA A 1 113 ? 5.441 0.263 0.492 1.00 94.94 113 ALA A CA 1
ATOM 897 C C . ALA A 1 113 ? 5.714 -0.786 -0.604 1.00 94.94 113 ALA A C 1
ATOM 899 O O . ALA A 1 113 ? 6.759 -0.718 -1.240 1.00 94.94 113 ALA A O 1
ATOM 900 N N . ILE A 1 114 ? 4.763 -1.679 -0.909 1.00 94.00 114 ILE A N 1
ATOM 901 C CA . ILE A 1 114 ? 4.875 -2.614 -2.041 1.00 94.00 114 ILE A CA 1
ATOM 902 C C . ILE A 1 114 ? 5.025 -1.852 -3.365 1.00 94.00 114 ILE A C 1
ATOM 904 O O . ILE A 1 114 ? 5.824 -2.232 -4.219 1.00 94.00 114 ILE A O 1
ATOM 908 N N . SER A 1 115 ? 4.301 -0.738 -3.533 1.00 95.81 115 SER A N 1
ATOM 909 C CA . SER A 1 115 ? 4.387 0.069 -4.758 1.00 95.81 115 SER A CA 1
ATOM 910 C C . SER A 1 115 ? 5.786 0.650 -4.994 1.00 95.81 115 SER A C 1
ATOM 912 O O . SER A 1 115 ? 6.181 0.846 -6.145 1.00 95.81 115 SER A O 1
ATOM 914 N N . LEU A 1 116 ? 6.572 0.850 -3.926 1.00 95.75 116 LEU A N 1
ATOM 915 C CA . LEU A 1 116 ? 7.946 1.342 -4.021 1.00 95.75 116 LEU A CA 1
ATOM 916 C C . LEU A 1 116 ? 8.835 0.385 -4.813 1.00 95.75 116 LEU A C 1
ATOM 918 O O . LEU A 1 116 ? 9.682 0.854 -5.567 1.00 95.75 116 LEU A O 1
ATOM 922 N N . TYR A 1 117 ? 8.616 -0.932 -4.724 1.00 94.94 117 TYR A N 1
ATOM 923 C CA . TYR A 1 117 ? 9.362 -1.898 -5.533 1.00 94.94 117 TYR A CA 1
ATOM 924 C C . TYR A 1 117 ? 9.149 -1.671 -7.030 1.00 94.94 117 TYR A C 1
ATOM 926 O O . TYR A 1 117 ? 10.099 -1.756 -7.804 1.00 94.94 117 TYR A O 1
ATOM 934 N N . GLY A 1 118 ? 7.931 -1.305 -7.437 1.00 94.38 118 GLY A N 1
ATOM 935 C CA . GLY A 1 118 ? 7.631 -0.944 -8.820 1.00 94.38 118 GLY A CA 1
ATOM 936 C C . GLY A 1 118 ? 8.403 0.293 -9.286 1.00 94.38 118 GLY A C 1
ATOM 937 O O . GLY A 1 118 ? 8.975 0.281 -10.379 1.00 94.38 118 GLY A O 1
ATOM 938 N N . TYR A 1 119 ? 8.468 1.340 -8.458 1.00 95.38 119 TYR A N 1
ATOM 939 C CA . TYR A 1 119 ? 9.193 2.574 -8.793 1.00 95.38 119 TYR A CA 1
ATOM 940 C C . TYR A 1 119 ? 10.704 2.387 -8.802 1.00 95.38 119 TYR A C 1
ATOM 942 O O . TYR A 1 119 ? 11.371 2.875 -9.711 1.00 95.38 119 TYR A O 1
ATOM 950 N N . ILE A 1 120 ? 11.241 1.640 -7.837 1.00 94.94 120 ILE A N 1
ATOM 951 C CA . ILE A 1 120 ? 12.660 1.283 -7.803 1.00 94.94 120 ILE A CA 1
ATOM 952 C C . ILE A 1 120 ? 13.004 0.469 -9.053 1.00 94.94 120 ILE A C 1
ATOM 954 O O . ILE A 1 120 ? 13.966 0.785 -9.749 1.00 94.94 120 ILE A O 1
ATOM 958 N N . TYR A 1 121 ? 12.178 -0.519 -9.406 1.00 94.69 121 TYR A N 1
ATOM 959 C CA . TYR A 1 121 ? 12.357 -1.293 -10.632 1.00 94.69 121 TYR A CA 1
ATOM 960 C C . TYR A 1 121 ? 12.337 -0.413 -11.889 1.00 94.69 121 TYR A C 1
ATOM 962 O O . TYR A 1 121 ? 13.181 -0.584 -12.772 1.00 94.69 121 TYR A O 1
ATOM 970 N N . PHE A 1 122 ? 11.418 0.557 -11.961 1.00 94.81 122 PHE A N 1
ATOM 971 C CA . PHE A 1 122 ? 11.344 1.501 -13.076 1.00 94.81 122 PHE A CA 1
ATOM 972 C C . PHE A 1 122 ? 12.609 2.349 -13.184 1.00 94.81 122 PHE A C 1
ATOM 974 O O . PHE A 1 122 ? 13.197 2.438 -14.256 1.00 94.81 122 PHE A O 1
ATOM 981 N N . ALA A 1 123 ? 13.045 2.942 -12.072 1.00 92.56 123 ALA A N 1
ATOM 982 C CA . ALA A 1 123 ? 14.220 3.806 -12.029 1.00 92.56 123 ALA A CA 1
ATOM 983 C C . ALA A 1 123 ? 15.501 3.073 -12.459 1.00 92.56 123 ALA A C 1
ATOM 985 O O . ALA A 1 123 ? 16.417 3.680 -13.011 1.00 92.56 123 ALA A O 1
ATOM 986 N N . LEU A 1 124 ? 15.558 1.764 -12.212 1.00 92.38 124 LEU A N 1
ATOM 987 C CA . LEU A 1 124 ? 16.697 0.921 -12.543 1.00 92.38 124 LEU A CA 1
ATOM 988 C C . LEU A 1 124 ? 16.675 0.393 -13.986 1.00 92.38 124 LEU A C 1
ATOM 990 O O . LEU A 1 124 ? 17.727 0.289 -14.616 1.00 92.38 124 LEU A O 1
ATOM 994 N N . THR A 1 125 ? 15.499 0.035 -14.503 1.00 91.69 125 THR A N 1
ATOM 995 C CA . THR A 1 125 ? 15.377 -0.723 -15.763 1.00 91.69 125 THR A CA 1
ATOM 996 C C . THR A 1 125 ? 14.695 0.038 -16.897 1.00 91.69 125 THR A C 1
ATOM 998 O O . THR A 1 125 ? 14.794 -0.378 -18.048 1.00 91.69 125 THR A O 1
ATOM 1001 N N . GLY A 1 126 ? 13.948 1.098 -16.584 1.00 90.38 126 GLY A N 1
ATOM 1002 C CA . GLY A 1 126 ? 13.095 1.829 -17.523 1.00 90.38 126 GLY A CA 1
ATOM 1003 C C . GLY A 1 126 ? 11.855 1.063 -18.004 1.00 90.38 126 GLY A C 1
ATOM 1004 O O . GLY A 1 126 ? 11.093 1.558 -18.833 1.00 90.38 126 GLY A O 1
ATOM 1005 N N . ARG A 1 127 ? 11.609 -0.156 -17.504 1.00 92.19 127 ARG A N 1
ATOM 1006 C CA . ARG A 1 127 ? 10.562 -1.048 -18.024 1.00 92.19 127 ARG A CA 1
ATOM 1007 C C . ARG A 1 127 ? 9.200 -0.786 -17.384 1.00 92.19 127 ARG A C 1
ATOM 1009 O O . ARG A 1 127 ? 8.806 -1.442 -16.420 1.00 92.19 127 ARG A O 1
ATOM 1016 N N . PHE A 1 128 ? 8.430 0.107 -18.000 1.00 93.25 128 PHE A N 1
ATOM 1017 C CA . PHE A 1 128 ? 7.114 0.516 -17.499 1.00 93.25 128 PHE A CA 1
ATOM 1018 C C . PHE A 1 128 ? 6.116 -0.640 -17.297 1.00 93.25 128 PHE A C 1
ATOM 1020 O O . PHE A 1 128 ? 5.447 -0.690 -16.271 1.00 93.25 128 PHE A O 1
ATOM 1027 N N . ARG A 1 129 ? 6.022 -1.603 -18.230 1.00 92.94 129 ARG A N 1
ATOM 1028 C CA . ARG A 1 129 ? 5.045 -2.713 -18.129 1.00 92.94 129 ARG A CA 1
ATOM 1029 C C . ARG A 1 129 ? 5.244 -3.569 -16.874 1.00 92.94 129 ARG A C 1
ATOM 1031 O O . ARG A 1 129 ? 4.275 -3.931 -16.218 1.00 92.94 129 ARG A O 1
ATOM 1038 N N . ALA A 1 130 ? 6.491 -3.876 -16.532 1.00 92.56 130 ALA A N 1
ATOM 1039 C CA . ALA A 1 130 ? 6.812 -4.663 -15.345 1.00 92.56 130 ALA A CA 1
ATOM 1040 C C . ALA A 1 130 ? 6.607 -3.849 -14.054 1.00 92.56 130 ALA A C 1
ATOM 1042 O O . ALA A 1 130 ? 6.042 -4.362 -13.089 1.00 92.56 130 ALA A O 1
ATOM 1043 N N . THR A 1 131 ? 6.948 -2.557 -14.062 1.00 94.50 131 THR A N 1
ATOM 1044 C CA . THR A 1 131 ? 6.583 -1.631 -12.980 1.00 94.50 131 THR A CA 1
ATOM 1045 C C . THR A 1 131 ? 5.081 -1.590 -12.745 1.00 94.50 131 THR A C 1
ATOM 1047 O O . THR A 1 131 ? 4.646 -1.712 -11.604 1.00 94.50 131 THR A O 1
ATOM 1050 N N . LEU A 1 132 ? 4.286 -1.472 -13.811 1.00 95.44 132 LEU A N 1
ATOM 1051 C CA . LEU A 1 132 ? 2.831 -1.447 -13.723 1.00 95.44 132 LEU A CA 1
ATOM 1052 C C . LEU A 1 132 ? 2.304 -2.684 -12.993 1.00 95.44 132 LEU A C 1
ATOM 1054 O O . LEU A 1 132 ? 1.484 -2.539 -12.097 1.00 95.44 132 LEU A O 1
ATOM 1058 N N . ILE A 1 133 ? 2.807 -3.877 -13.319 1.00 95.25 133 ILE A N 1
ATOM 1059 C CA . ILE A 1 133 ? 2.403 -5.126 -12.655 1.00 95.25 133 ILE A CA 1
ATOM 1060 C C . ILE A 1 133 ? 2.696 -5.072 -11.148 1.00 95.25 133 ILE A C 1
ATOM 1062 O O . ILE A 1 133 ? 1.813 -5.377 -10.347 1.00 95.25 133 ILE A O 1
ATOM 1066 N N . LEU A 1 134 ? 3.904 -4.650 -10.754 1.00 93.94 134 LEU A N 1
ATOM 1067 C CA . LEU A 1 134 ? 4.300 -4.566 -9.342 1.00 93.94 134 LEU A CA 1
ATOM 1068 C C . LEU A 1 134 ? 3.450 -3.555 -8.564 1.00 93.94 134 LEU A C 1
ATOM 1070 O O . LEU A 1 134 ? 2.987 -3.853 -7.463 1.00 93.94 134 LEU A O 1
ATOM 1074 N N . VAL A 1 135 ? 3.196 -2.377 -9.140 1.00 94.94 135 VAL A N 1
ATOM 1075 C CA . VAL A 1 135 ? 2.349 -1.372 -8.488 1.00 94.94 135 VAL A CA 1
ATOM 1076 C C . VAL A 1 135 ? 0.894 -1.844 -8.455 1.00 94.94 135 VAL A C 1
ATOM 1078 O O . VAL A 1 135 ? 0.275 -1.787 -7.404 1.00 94.94 135 VAL A O 1
ATOM 1081 N N . VAL A 1 136 ? 0.334 -2.383 -9.543 1.00 94.00 136 VAL A N 1
ATOM 1082 C CA . VAL A 1 136 ? -1.044 -2.920 -9.557 1.00 94.00 136 VAL A CA 1
ATOM 1083 C C . VAL A 1 136 ? -1.228 -3.997 -8.485 1.00 94.00 136 VAL A C 1
ATOM 1085 O O . VAL A 1 136 ? -2.263 -4.033 -7.816 1.00 94.00 136 VAL A O 1
ATOM 1088 N N . PHE A 1 137 ? -0.211 -4.822 -8.237 1.00 92.62 137 PHE A N 1
ATOM 1089 C CA . PHE A 1 137 ? -0.260 -5.796 -7.154 1.00 92.62 137 PHE A CA 1
ATOM 1090 C C . PHE A 1 137 ? -0.425 -5.147 -5.770 1.00 92.62 137 PHE A C 1
ATOM 1092 O O . PHE A 1 137 ? -1.153 -5.690 -4.938 1.00 92.62 137 PHE A O 1
ATOM 1099 N N . SER A 1 138 ? 0.153 -3.965 -5.510 1.00 93.06 138 SER A N 1
ATOM 1100 C CA . SER A 1 138 ? -0.083 -3.256 -4.242 1.00 93.06 138 SER A CA 1
ATOM 1101 C C . SER A 1 138 ? -1.558 -2.875 -4.066 1.00 93.06 138 SER A C 1
ATOM 1103 O O . SER A 1 138 ? -2.084 -2.961 -2.956 1.00 93.06 138 SER A O 1
ATOM 1105 N N . PHE A 1 139 ? -2.266 -2.533 -5.151 1.00 92.88 139 PHE A N 1
ATOM 1106 C CA . PHE A 1 139 ? -3.717 -2.307 -5.102 1.00 92.88 139 PHE A CA 1
ATOM 1107 C C . PHE A 1 139 ? -4.475 -3.598 -4.784 1.00 92.88 139 PHE A C 1
ATOM 1109 O O . PHE A 1 139 ? -5.396 -3.582 -3.968 1.00 92.88 139 PHE A O 1
ATOM 1116 N N . VAL A 1 140 ? -4.091 -4.726 -5.389 1.00 93.19 140 VAL A N 1
ATOM 1117 C CA . VAL A 1 140 ? -4.705 -6.033 -5.096 1.00 93.19 140 VAL A CA 1
ATOM 1118 C C . VAL A 1 140 ? -4.505 -6.399 -3.624 1.00 93.19 140 VAL A C 1
ATOM 1120 O O . VAL A 1 140 ? -5.474 -6.718 -2.931 1.00 93.19 140 VAL A O 1
ATOM 1123 N N . ALA A 1 141 ? -3.278 -6.270 -3.114 1.00 91.69 141 ALA A N 1
ATOM 1124 C CA . ALA A 1 141 ? -2.964 -6.486 -1.705 1.00 91.69 141 ALA A CA 1
ATOM 1125 C C . ALA A 1 141 ? -3.810 -5.576 -0.796 1.00 91.69 141 ALA A C 1
ATOM 1127 O O . ALA A 1 141 ? -4.388 -6.038 0.191 1.00 91.69 141 ALA A O 1
ATOM 1128 N N . TYR A 1 142 ? -3.983 -4.305 -1.167 1.00 91.25 142 TYR A N 1
ATOM 1129 C CA . TYR A 1 142 ? -4.845 -3.380 -0.435 1.00 91.25 142 TYR A CA 1
ATOM 1130 C C . TYR A 1 142 ? -6.306 -3.848 -0.396 1.00 91.25 142 TYR A C 1
ATOM 1132 O O . TYR A 1 142 ? -6.918 -3.849 0.671 1.00 91.25 142 TYR A O 1
ATOM 1140 N N . GLN A 1 143 ? -6.867 -4.322 -1.509 1.00 90.50 143 GLN A N 1
ATOM 1141 C CA . GLN A 1 143 ? -8.264 -4.776 -1.576 1.00 90.50 143 GLN A CA 1
ATOM 1142 C C . GLN A 1 143 ? -8.549 -6.017 -0.711 1.00 90.50 143 GLN A C 1
ATOM 1144 O O . GLN A 1 143 ? -9.678 -6.200 -0.232 1.00 90.50 143 GLN A O 1
ATOM 1149 N N . VAL A 1 144 ? -7.533 -6.853 -0.483 1.00 89.25 144 VAL A N 1
ATOM 1150 C CA . VAL A 1 144 ? -7.596 -8.006 0.431 1.00 89.25 144 VAL A CA 1
ATOM 1151 C C . VAL A 1 144 ? -7.557 -7.552 1.893 1.00 89.25 144 VAL A C 1
ATOM 1153 O O . VAL A 1 144 ? -8.285 -8.064 2.750 1.00 89.25 144 VAL A O 1
ATOM 1156 N N . VAL A 1 145 ? -6.713 -6.568 2.190 1.00 86.75 145 VAL A N 1
ATOM 1157 C CA . VAL A 1 145 ? -6.431 -6.120 3.555 1.00 86.75 145 VAL A CA 1
ATOM 1158 C C . VAL A 1 145 ? -7.436 -5.064 4.046 1.00 86.75 145 VAL A C 1
ATOM 1160 O O . VAL A 1 145 ? -7.672 -4.949 5.249 1.00 86.75 145 VAL A O 1
AT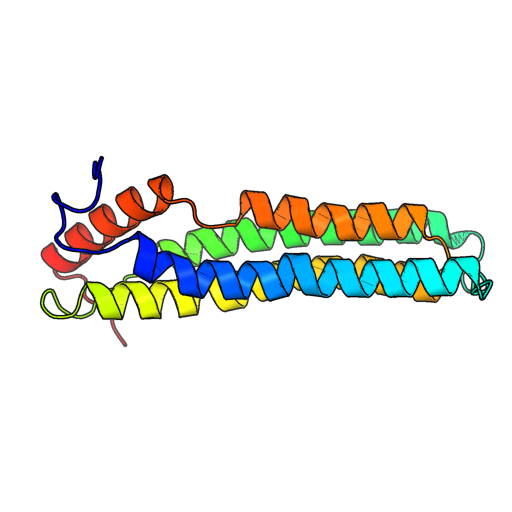OM 1163 N N . ARG A 1 146 ? -8.097 -4.335 3.145 1.00 85.44 146 ARG A N 1
ATOM 1164 C CA . ARG A 1 146 ? -9.059 -3.276 3.472 1.00 85.44 146 ARG A CA 1
ATOM 1165 C C . ARG A 1 146 ? -10.187 -3.778 4.398 1.00 85.44 146 ARG A C 1
ATOM 1167 O O . ARG A 1 146 ? -10.831 -4.790 4.097 1.00 85.44 146 ARG A O 1
ATOM 1174 N N . PRO A 1 147 ? -10.493 -3.064 5.499 1.00 78.00 147 PRO A N 1
ATOM 1175 C CA . PRO A 1 147 ? -11.627 -3.399 6.353 1.00 78.00 147 PRO A CA 1
ATOM 1176 C C . PRO A 1 147 ? -12.951 -3.182 5.604 1.00 78.00 147 PRO A C 1
ATOM 1178 O O . PRO A 1 147 ? -13.187 -2.128 5.014 1.00 78.00 147 PRO A O 1
ATOM 1181 N N . ARG A 1 148 ? -13.820 -4.199 5.626 1.00 81.81 148 ARG A N 1
ATOM 1182 C CA . ARG A 1 148 ? -15.169 -4.174 5.031 1.00 81.81 148 ARG A CA 1
ATOM 1183 C C . ARG A 1 148 ? -16.217 -4.068 6.138 1.00 81.81 148 ARG A C 1
ATOM 1185 O O . ARG A 1 148 ? -16.001 -4.611 7.223 1.00 81.81 148 ARG A O 1
ATOM 1192 N N . LEU A 1 149 ? -17.367 -3.454 5.855 1.00 76.00 149 LEU A N 1
ATOM 1193 C CA . LEU A 1 149 ? -18.461 -3.274 6.826 1.00 76.00 149 LEU A CA 1
ATOM 1194 C C . LEU A 1 149 ? -18.837 -4.583 7.544 1.00 76.00 149 LEU A C 1
ATOM 1196 O O . LEU A 1 149 ? -18.844 -4.631 8.771 1.00 76.00 149 LEU A O 1
ATOM 1200 N N . GLY A 1 150 ? -19.003 -5.683 6.802 1.00 74.81 150 GLY A N 1
ATOM 1201 C CA . GLY A 1 150 ? -19.320 -6.989 7.397 1.00 74.81 150 GLY A CA 1
ATOM 1202 C C . GLY A 1 150 ? -18.229 -7.551 8.323 1.00 74.81 150 GLY A C 1
ATOM 1203 O O . GLY A 1 150 ? -18.535 -8.243 9.291 1.00 74.81 150 GLY A O 1
ATOM 1204 N N . SER A 1 151 ? -16.951 -7.234 8.077 1.00 76.75 151 SER A N 1
ATOM 1205 C CA . SER A 1 151 ? -15.860 -7.624 8.987 1.00 76.75 151 SER A CA 1
ATOM 1206 C C . SER A 1 151 ? -15.833 -6.785 10.266 1.00 76.75 151 SER A C 1
ATOM 1208 O O . SER A 1 151 ? -15.438 -7.289 11.312 1.00 76.75 151 SER A O 1
ATOM 1210 N N . LEU A 1 152 ? -16.301 -5.537 10.198 1.00 75.38 152 LEU A N 1
ATOM 1211 C CA . LEU A 1 152 ? -16.375 -4.640 11.347 1.00 75.38 152 LEU A CA 1
ATOM 1212 C C . LEU A 1 152 ? -17.538 -4.949 12.272 1.00 75.38 152 LEU A C 1
ATOM 1214 O O . LEU A 1 152 ? -17.336 -4.899 13.474 1.00 75.38 152 LEU A O 1
ATOM 1218 N N . GLY A 1 153 ? -18.701 -5.351 11.756 1.00 74.62 153 GLY A N 1
ATOM 1219 C CA . GLY A 1 153 ? -19.790 -5.829 12.619 1.00 74.62 153 GLY A CA 1
ATOM 1220 C C . GLY A 1 153 ? -19.343 -7.005 13.501 1.00 74.62 153 GLY A C 1
ATOM 1221 O O . GLY A 1 153 ? -19.577 -7.016 14.707 1.00 74.62 153 GLY A O 1
ATOM 1222 N N . LYS A 1 154 ? -18.587 -7.952 12.923 1.00 80.62 154 LYS A N 1
ATOM 1223 C CA . LYS A 1 154 ? -17.979 -9.067 13.675 1.00 80.62 154 LYS A CA 1
ATOM 1224 C C . LYS A 1 154 ? -16.932 -8.590 14.684 1.00 80.62 154 LYS A C 1
ATOM 1226 O O . LYS A 1 154 ? -16.870 -9.131 15.784 1.00 80.62 154 LYS A O 1
ATOM 1231 N N . LEU A 1 155 ? -16.125 -7.594 14.313 1.00 80.50 155 LEU A N 1
ATOM 1232 C CA . LEU A 1 155 ? -15.136 -6.983 15.201 1.00 80.50 155 LEU A CA 1
ATOM 1233 C C . LEU A 1 155 ? -15.814 -6.316 16.404 1.00 80.50 155 LEU A C 1
ATOM 1235 O O . LEU A 1 155 ? -15.438 -6.598 17.531 1.00 80.50 155 LEU A O 1
ATOM 1239 N N . VAL A 1 156 ? -16.840 -5.490 16.175 1.00 79.75 156 VAL A N 1
ATOM 1240 C CA . VAL A 1 156 ? -17.580 -4.778 17.230 1.00 79.75 156 VAL A CA 1
ATOM 1241 C C . VAL A 1 156 ? -18.194 -5.769 18.210 1.00 79.75 156 VAL A C 1
ATOM 1243 O O . VAL A 1 156 ? -18.021 -5.611 19.413 1.00 79.75 156 VAL A O 1
ATOM 1246 N N . LYS A 1 157 ? -18.844 -6.827 17.708 1.00 81.44 157 LYS A N 1
ATOM 1247 C CA . LYS A 1 157 ? -19.426 -7.873 18.558 1.00 81.44 157 LYS A CA 1
ATOM 1248 C C . LYS A 1 157 ? -18.374 -8.546 19.444 1.00 81.44 157 LYS A C 1
ATOM 1250 O O . LYS A 1 157 ? -18.600 -8.698 20.638 1.00 81.44 157 LYS A O 1
ATOM 1255 N N . ARG A 1 158 ? -17.213 -8.900 18.879 1.00 81.75 158 ARG A N 1
ATOM 1256 C CA . ARG A 1 158 ? -16.096 -9.483 19.644 1.00 81.75 158 ARG A CA 1
ATOM 1257 C C . ARG A 1 158 ? -15.542 -8.518 20.689 1.00 81.75 158 ARG A C 1
ATOM 1259 O O . ARG A 1 158 ? -15.280 -8.928 21.807 1.00 81.75 158 ARG A O 1
ATOM 1266 N N . GLN A 1 159 ? -15.385 -7.247 20.333 1.00 79.94 159 GLN A N 1
ATOM 1267 C CA . GLN A 1 159 ? -14.840 -6.225 21.227 1.00 79.94 159 GLN A CA 1
ATOM 1268 C C . GLN A 1 159 ? -15.798 -5.911 22.386 1.00 79.94 159 GLN A C 1
ATOM 1270 O O . GLN A 1 159 ? -15.339 -5.738 23.510 1.00 79.94 159 GLN A O 1
ATOM 1275 N N . LYS A 1 160 ? -17.118 -5.902 22.142 1.00 77.06 160 LYS A N 1
ATOM 1276 C CA . LYS A 1 160 ? -18.122 -5.809 23.213 1.00 77.06 160 LYS A CA 1
ATOM 1277 C C . LYS A 1 160 ? -18.036 -7.006 24.161 1.00 77.06 160 LYS A C 1
ATOM 1279 O O . LYS A 1 160 ? -17.923 -6.797 25.358 1.00 77.06 160 LYS A O 1
ATOM 1284 N N . GLN A 1 161 ? -17.970 -8.228 23.624 1.00 81.12 161 GLN A N 1
ATOM 1285 C CA . GLN A 1 161 ? -17.805 -9.439 24.438 1.00 81.12 161 GLN A CA 1
ATOM 1286 C C . GLN A 1 161 ? -16.533 -9.402 25.300 1.00 81.12 161 GLN A C 1
ATOM 1288 O O . GLN A 1 161 ? -16.595 -9.727 26.477 1.00 81.12 161 GLN A O 1
ATOM 1293 N N . MET A 1 162 ? -15.391 -8.972 24.749 1.00 76.12 162 MET A N 1
ATOM 1294 C CA . MET A 1 162 ? -14.135 -8.849 25.511 1.00 76.12 162 MET A CA 1
ATOM 1295 C C . MET A 1 162 ? -14.249 -7.842 26.662 1.00 76.12 162 MET A C 1
ATOM 1297 O O . MET A 1 162 ? -13.766 -8.090 27.764 1.00 76.12 162 MET A O 1
ATOM 1301 N N . ALA A 1 163 ? -14.906 -6.710 26.418 1.00 74.81 163 ALA A N 1
ATOM 1302 C CA . ALA A 1 163 ? -15.050 -5.671 27.425 1.00 74.81 163 ALA A CA 1
ATOM 1303 C C . ALA A 1 163 ? -16.136 -5.996 28.476 1.00 74.81 163 ALA A C 1
ATOM 1305 O O . ALA A 1 163 ? -15.976 -5.615 29.630 1.00 74.81 163 ALA A O 1
ATOM 1306 N N . GLU A 1 164 ? -17.180 -6.755 28.125 1.00 75.62 164 GLU A N 1
ATOM 1307 C CA . GLU A 1 164 ? -18.147 -7.330 29.081 1.00 75.62 164 GLU A CA 1
ATOM 1308 C C . GLU A 1 164 ? -17.513 -8.415 29.970 1.00 75.62 164 GLU A C 1
ATOM 1310 O O . GLU A 1 164 ? -17.844 -8.517 31.148 1.00 75.62 164 GLU A O 1
ATOM 1315 N N . LEU A 1 165 ? -16.569 -9.195 29.431 1.00 75.12 165 LEU A N 1
ATOM 1316 C CA . LEU A 1 165 ? -15.834 -10.238 30.160 1.00 75.12 165 LEU A CA 1
ATOM 1317 C C . LEU A 1 165 ? -14.703 -9.696 31.052 1.00 75.12 165 LEU A C 1
ATOM 1319 O O . LEU A 1 165 ? -14.016 -10.480 31.703 1.00 75.12 165 LEU A O 1
ATOM 1323 N N . GLY A 1 166 ? -14.507 -8.375 31.111 1.00 62.50 166 GLY A N 1
ATOM 1324 C CA . GLY A 1 166 ? -13.497 -7.773 31.978 1.00 62.50 166 GLY A CA 1
ATOM 1325 C C . GLY A 1 166 ? -12.060 -7.933 31.476 1.00 62.50 166 GLY A C 1
ATOM 1326 O O . GLY A 1 166 ? -11.137 -7.882 32.285 1.00 62.50 166 GLY A O 1
ATOM 1327 N N . GLU A 1 167 ? -11.846 -8.051 30.159 1.00 62.88 167 GLU A N 1
ATOM 1328 C CA . GLU A 1 167 ? -10.532 -7.875 29.521 1.00 62.88 167 GLU A CA 1
ATOM 1329 C C . GLU A 1 167 ? -10.392 -6.452 28.931 1.00 62.88 167 GLU A C 1
ATOM 1331 O O . GLU A 1 167 ? -10.274 -6.294 27.707 1.00 62.88 167 GLU A O 1
ATOM 1336 N N . PRO A 1 168 ? -10.441 -5.365 29.736 1.00 55.84 168 PRO A N 1
ATOM 1337 C CA . PRO A 1 168 ? -10.211 -4.041 29.195 1.00 55.84 168 PRO A CA 1
ATOM 1338 C C . PRO A 1 168 ? -8.762 -3.930 28.723 1.00 55.84 168 PRO A C 1
ATOM 1340 O O . PRO A 1 168 ? -7.838 -4.561 29.243 1.00 55.84 168 PRO A O 1
ATOM 1343 N N . LYS A 1 169 ? -8.572 -3.088 27.711 1.00 49.41 169 LYS A N 1
ATOM 1344 C CA . LYS A 1 169 ? -7.266 -2.747 27.160 1.00 49.41 169 LYS A CA 1
ATOM 1345 C C . LYS A 1 169 ? -6.299 -2.316 28.276 1.00 49.41 169 LYS A C 1
ATOM 1347 O O . LYS A 1 169 ? -6.442 -1.220 28.811 1.00 49.41 169 LYS A O 1
ATOM 1352 N N . GLN A 1 170 ? -5.317 -3.161 28.590 1.00 52.72 170 GLN A N 1
ATOM 1353 C CA . GLN A 1 170 ? -4.173 -2.791 29.426 1.00 52.72 170 GLN A CA 1
ATOM 1354 C C . GLN A 1 170 ? -3.294 -1.823 28.619 1.00 52.72 170 GLN A C 1
ATOM 1356 O O . GLN A 1 170 ? -2.969 -2.110 27.462 1.00 52.72 170 GLN A O 1
ATOM 1361 N N . ASP A 1 171 ? -3.044 -0.640 29.183 1.00 49.12 171 ASP A N 1
ATOM 1362 C CA . ASP A 1 171 ? -2.383 0.493 28.518 1.00 49.12 171 ASP A CA 1
ATOM 1363 C C . ASP A 1 171 ? -0.903 0.249 28.182 1.00 49.12 171 ASP A C 1
ATOM 1365 O O . ASP A 1 171 ? -0.199 -0.406 28.983 1.00 49.12 171 ASP A O 1
#

Secondary structure (DSSP, 8-state):
--TTTTTTS--HHHHHHHHHHHHHIIIIIHHHHHHHHHHHHHHHS----TTGGGHHHHHHHHHHHHHHHHHHHHHHHHHHHTS---S-GGGHHHHHHHHHHHHHHHHHHHHHHHHHHHHHHHHHH--HHHHHHHHHHHHHHHHHHS--HHHHHHHHHHHHHHHHTT-----